Protein AF-A0A3C1Y3S7-F1 (afdb_monomer_lite)

Structure (mmCIF, N/CA/C/O backbone):
data_AF-A0A3C1Y3S7-F1
#
_entry.id   AF-A0A3C1Y3S7-F1
#
loop_
_atom_site.group_PDB
_atom_site.id
_atom_site.type_symbol
_atom_site.label_atom_id
_atom_site.label_alt_id
_atom_site.label_comp_id
_atom_site.label_asym_id
_atom_site.label_entity_id
_atom_site.label_s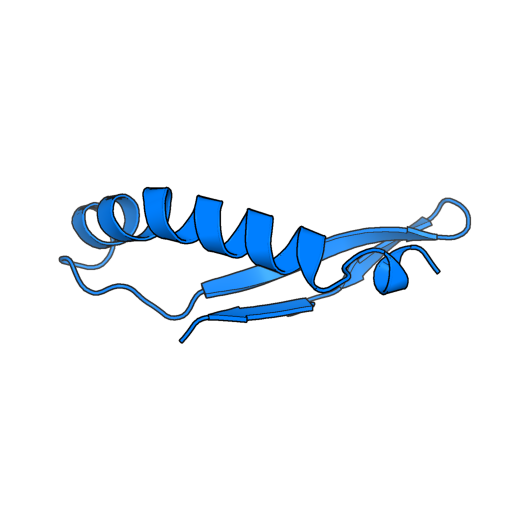eq_id
_atom_site.pdbx_PDB_ins_code
_atom_site.Cartn_x
_atom_site.Cartn_y
_atom_site.Cartn_z
_atom_site.occupancy
_atom_site.B_iso_or_equiv
_atom_site.auth_seq_id
_atom_site.auth_comp_id
_atom_site.auth_asym_id
_atom_site.auth_atom_id
_atom_site.pdbx_PDB_model_num
ATOM 1 N N . GLY A 1 1 ? 10.167 -6.726 -15.005 1.00 60.78 1 GLY A N 1
ATOM 2 C CA . GLY A 1 1 ? 9.241 -5.583 -15.030 1.00 60.78 1 GLY A CA 1
ATOM 3 C C . GLY A 1 1 ? 9.293 -4.829 -13.719 1.00 60.78 1 GLY A C 1
ATOM 4 O O . GLY A 1 1 ? 9.443 -5.449 -12.669 1.00 60.78 1 GLY A O 1
ATOM 5 N N . ALA A 1 2 ? 9.180 -3.503 -13.766 1.00 62.12 2 ALA A N 1
ATOM 6 C CA . ALA A 1 2 ? 9.296 -2.604 -12.610 1.00 62.12 2 ALA A CA 1
ATOM 7 C C . ALA A 1 2 ? 8.323 -2.933 -11.452 1.00 62.12 2 ALA A C 1
ATOM 9 O O . ALA A 1 2 ? 8.656 -2.721 -10.281 1.00 62.12 2 ALA A O 1
ATOM 10 N N . ALA A 1 3 ? 7.181 -3.556 -11.764 1.00 62.12 3 ALA A N 1
ATOM 11 C CA . ALA A 1 3 ? 6.223 -4.123 -10.811 1.00 62.12 3 ALA A CA 1
ATOM 12 C C . ALA A 1 3 ? 6.849 -5.135 -9.830 1.00 62.12 3 ALA A C 1
ATOM 14 O O . ALA A 1 3 ? 6.566 -5.105 -8.634 1.00 62.12 3 ALA A O 1
ATOM 15 N N . ALA A 1 4 ? 7.762 -5.986 -10.312 1.00 63.69 4 ALA A N 1
ATOM 16 C CA . ALA A 1 4 ? 8.435 -7.005 -9.502 1.00 63.69 4 ALA A CA 1
ATOM 17 C C . ALA A 1 4 ? 9.384 -6.402 -8.450 1.00 63.69 4 ALA A C 1
ATOM 19 O O . ALA A 1 4 ? 9.810 -7.087 -7.525 1.00 63.69 4 ALA A O 1
ATOM 20 N N . SER A 1 5 ? 9.705 -5.107 -8.565 1.00 70.62 5 SER A N 1
ATOM 21 C CA . SER A 1 5 ? 10.556 -4.409 -7.603 1.00 70.62 5 SER A CA 1
ATOM 22 C C . SER A 1 5 ? 9.827 -4.029 -6.309 1.00 70.62 5 SER A C 1
ATOM 24 O O . SER A 1 5 ? 10.489 -3.614 -5.356 1.00 70.62 5 SER A O 1
ATOM 26 N N . ILE A 1 6 ? 8.494 -4.161 -6.242 1.00 76.38 6 ILE A N 1
ATOM 27 C CA . ILE A 1 6 ? 7.689 -3.969 -5.021 1.00 76.38 6 ILE A CA 1
ATOM 28 C C . ILE A 1 6 ? 7.738 -5.258 -4.187 1.00 76.38 6 ILE A C 1
ATOM 30 O O . ILE A 1 6 ? 6.730 -5.892 -3.876 1.00 76.38 6 ILE A O 1
ATOM 34 N N . GLY A 1 7 ? 8.958 -5.675 -3.856 1.00 85.25 7 GLY A N 1
ATOM 35 C CA . GLY A 1 7 ? 9.209 -6.823 -2.997 1.00 85.25 7 GLY A CA 1
ATOM 36 C C . GLY A 1 7 ? 8.820 -6.553 -1.543 1.00 85.25 7 GLY A C 1
ATOM 37 O O . GLY A 1 7 ? 8.511 -5.421 -1.154 1.00 85.25 7 GLY A O 1
ATOM 38 N N . ARG A 1 8 ? 8.889 -7.604 -0.721 1.00 86.19 8 ARG A N 1
ATOM 39 C CA . ARG A 1 8 ? 8.480 -7.579 0.694 1.00 86.19 8 ARG A CA 1
ATOM 40 C C . ARG A 1 8 ? 9.130 -6.447 1.493 1.00 86.19 8 ARG A C 1
A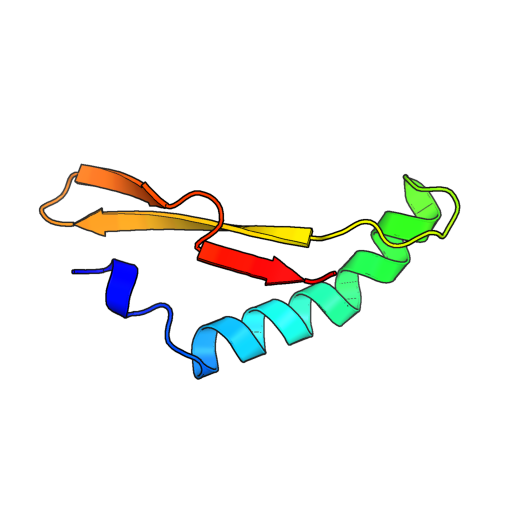TOM 42 O O . ARG A 1 8 ? 8.442 -5.797 2.270 1.00 86.19 8 ARG A O 1
ATOM 49 N N . ASP A 1 9 ? 10.401 -6.138 1.245 1.00 89.94 9 ASP A N 1
ATOM 50 C CA . ASP A 1 9 ? 11.108 -5.071 1.967 1.00 89.94 9 ASP A CA 1
ATOM 51 C C . ASP A 1 9 ? 10.554 -3.676 1.657 1.00 89.94 9 ASP A C 1
ATOM 53 O O . ASP A 1 9 ? 10.410 -2.838 2.552 1.00 89.94 9 ASP A O 1
ATOM 57 N N . LYS A 1 10 ? 10.190 -3.415 0.393 1.00 89.69 10 LYS A N 1
ATOM 58 C CA . LYS A 1 10 ? 9.547 -2.148 0.019 1.00 89.69 10 LYS A CA 1
ATOM 59 C C . LYS A 1 10 ? 8.145 -2.057 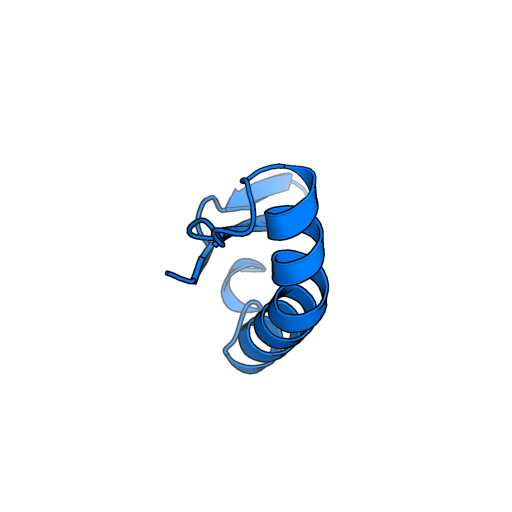0.612 1.00 89.69 10 LYS A C 1
ATOM 61 O O . LYS A 1 10 ? 7.793 -1.007 1.145 1.00 89.69 10 LYS A O 1
ATOM 66 N N . GLN A 1 11 ? 7.384 -3.152 0.582 1.00 93.12 11 GLN A N 1
ATOM 67 C CA . GLN A 1 11 ? 6.065 -3.209 1.217 1.00 93.12 11 GLN A CA 1
ATOM 68 C C . GLN A 1 11 ? 6.177 -2.934 2.722 1.00 93.12 11 GLN A C 1
ATOM 70 O O . GLN A 1 11 ? 5.495 -2.051 3.227 1.00 93.12 11 GLN A O 1
ATOM 75 N N . ALA A 1 12 ? 7.109 -3.581 3.428 1.00 93.25 12 ALA A N 1
ATOM 76 C CA . ALA A 1 12 ? 7.313 -3.386 4.863 1.00 93.25 12 ALA A CA 1
ATOM 77 C C . ALA A 1 12 ? 7.636 -1.927 5.226 1.00 93.25 12 ALA A C 1
ATOM 79 O O . ALA A 1 12 ? 7.131 -1.405 6.220 1.00 93.25 12 ALA A O 1
ATOM 80 N N . ARG A 1 13 ? 8.442 -1.234 4.412 1.00 94.19 13 ARG A N 1
ATOM 81 C CA . ARG A 1 13 ? 8.729 0.196 4.608 1.00 94.19 13 ARG A CA 1
ATOM 82 C C . ARG A 1 13 ? 7.487 1.069 4.431 1.00 94.19 13 ARG A C 1
ATOM 84 O O . ARG A 1 13 ? 7.269 1.968 5.238 1.00 94.19 13 ARG A O 1
ATOM 91 N N . LEU A 1 14 ? 6.676 0.795 3.411 1.00 94.56 14 LEU A N 1
ATOM 92 C CA . LEU A 1 14 ? 5.426 1.518 3.164 1.00 94.56 14 LEU A CA 1
ATOM 93 C C . LEU A 1 14 ? 4.395 1.262 4.270 1.00 94.56 14 LEU A C 1
ATOM 95 O O . LEU A 1 14 ? 3.760 2.205 4.729 1.00 94.56 14 LEU A O 1
ATOM 99 N N . VAL A 1 15 ? 4.295 0.026 4.763 1.00 94.12 15 VAL A N 1
ATOM 100 C CA . VAL A 1 15 ? 3.441 -0.329 5.906 1.00 94.12 15 VAL A CA 1
ATOM 101 C C . VAL A 1 15 ? 3.875 0.416 7.168 1.00 94.12 15 VAL A C 1
ATOM 103 O O . VAL A 1 15 ? 3.035 0.986 7.858 1.00 94.12 15 VAL A O 1
ATOM 106 N N . ARG A 1 16 ? 5.182 0.486 7.457 1.00 95.06 16 ARG A N 1
ATOM 107 C CA . ARG A 1 16 ? 5.701 1.263 8.599 1.00 95.06 16 ARG A CA 1
ATOM 108 C C . ARG A 1 16 ? 5.369 2.748 8.483 1.00 95.06 16 ARG A C 1
ATOM 110 O O . ARG A 1 16 ? 4.962 3.352 9.467 1.00 95.06 16 ARG A O 1
ATOM 117 N N . ALA A 1 17 ? 5.519 3.330 7.294 1.00 95.56 17 ALA A N 1
ATOM 118 C CA . ALA A 1 17 ? 5.133 4.719 7.065 1.00 95.56 17 ALA A CA 1
ATOM 119 C C . ALA A 1 17 ? 3.622 4.915 7.266 1.00 95.56 17 ALA A C 1
ATOM 121 O O . ALA A 1 17 ? 3.209 5.839 7.961 1.00 95.56 17 ALA A O 1
ATOM 122 N N . ALA A 1 18 ? 2.797 4.016 6.728 1.00 94.69 18 ALA A N 1
ATOM 123 C CA . ALA A 1 18 ? 1.351 4.067 6.900 1.00 94.69 18 ALA A CA 1
ATOM 124 C C . ALA A 1 18 ? 0.934 3.958 8.373 1.00 94.69 18 ALA A C 1
ATOM 126 O O . ALA A 1 18 ? 0.069 4.711 8.802 1.00 94.69 18 ALA A O 1
ATOM 127 N N . ALA A 1 19 ? 1.595 3.121 9.175 1.00 93.62 19 ALA A N 1
ATOM 128 C CA . ALA A 1 19 ? 1.326 3.010 10.609 1.00 93.62 19 ALA A CA 1
ATOM 129 C C . ALA A 1 19 ? 1.553 4.326 11.382 1.00 93.62 19 ALA A C 1
ATOM 131 O O . ALA A 1 19 ? 0.914 4.543 12.408 1.00 93.62 19 ALA A O 1
ATOM 132 N N . LEU A 1 20 ? 2.424 5.216 10.890 1.00 94.94 20 LEU A N 1
ATOM 133 C CA . LEU A 1 20 ? 2.648 6.537 11.489 1.00 94.94 20 LEU A CA 1
ATOM 134 C C . LEU A 1 20 ? 1.587 7.564 11.067 1.00 94.94 20 LEU A C 1
ATOM 136 O O . LEU A 1 20 ? 1.230 8.436 11.853 1.00 94.94 20 LEU A O 1
ATOM 140 N N . TRP A 1 21 ? 1.085 7.471 9.834 1.00 93.75 21 TRP A N 1
ATOM 141 C CA . TRP A 1 21 ? 0.193 8.480 9.253 1.00 93.75 21 TRP A CA 1
ATOM 142 C C . TRP A 1 21 ? -1.295 8.145 9.376 1.00 93.75 21 TRP A C 1
ATOM 144 O O . TRP A 1 21 ? -2.106 9.043 9.603 1.00 93.75 21 TRP A O 1
ATOM 154 N N . LEU A 1 22 ? -1.666 6.870 9.238 1.00 94.50 22 LEU A N 1
ATOM 155 C CA . LEU A 1 22 ? -3.060 6.424 9.245 1.00 94.50 22 LEU A CA 1
ATOM 156 C C . LEU A 1 22 ? -3.811 6.783 10.534 1.00 94.50 22 LEU A C 1
ATOM 158 O O . LEU A 1 22 ? -4.943 7.236 10.402 1.00 94.50 22 LEU A O 1
ATOM 162 N N . PRO A 1 23 ? -3.236 6.680 11.751 1.00 94.19 23 PRO A N 1
ATOM 163 C CA . PRO A 1 23 ? -3.956 7.068 12.965 1.00 94.19 23 PRO A CA 1
ATOM 164 C C . PRO A 1 23 ? -4.337 8.553 12.987 1.00 94.19 23 PRO A C 1
ATOM 166 O O . PRO A 1 23 ? -5.456 8.912 13.353 1.00 94.19 23 PRO A O 1
ATOM 169 N N . GLU A 1 24 ? -3.428 9.430 12.552 1.00 94.94 24 GLU A N 1
ATOM 170 C CA . GLU A 1 24 ? -3.695 10.870 12.532 1.00 94.94 24 GLU A CA 1
ATOM 171 C C . GLU A 1 24 ? -4.715 11.237 11.451 1.00 94.94 24 GLU A C 1
ATOM 173 O O . GLU A 1 24 ? -5.607 12.057 11.673 1.00 94.94 24 GLU A O 1
ATOM 178 N N . LEU A 1 25 ? -4.626 10.585 10.295 1.00 94.06 25 LEU A N 1
ATOM 179 C CA . LEU A 1 25 ? -5.616 10.696 9.231 1.00 94.06 25 LEU A CA 1
ATOM 180 C C . LEU A 1 25 ? -6.997 10.213 9.701 1.00 94.06 25 LEU A C 1
ATOM 182 O O . LEU A 1 25 ? -7.976 10.946 9.549 1.00 94.06 25 LEU A O 1
ATOM 186 N N . ALA A 1 26 ? -7.069 9.043 10.342 1.00 95.81 26 ALA A N 1
ATOM 187 C CA . ALA A 1 26 ? -8.283 8.461 10.913 1.00 95.81 26 ALA A CA 1
ATOM 188 C C . ALA A 1 26 ? -8.955 9.415 11.903 1.00 95.81 26 ALA A C 1
ATOM 190 O O . ALA A 1 26 ? -10.156 9.676 11.814 1.00 95.81 26 ALA A O 1
ATOM 191 N N . ARG A 1 27 ? -8.172 10.015 12.804 1.00 95.75 27 ARG A N 1
ATOM 192 C CA . ARG A 1 27 ? -8.661 11.001 13.773 1.00 95.75 27 ARG A CA 1
ATOM 193 C C . ARG A 1 27 ? -9.268 12.235 13.101 1.00 95.75 27 ARG A C 1
ATOM 195 O O . ARG A 1 27 ? -10.271 12.751 13.585 1.00 95.75 27 ARG A O 1
ATOM 202 N N . ARG A 1 28 ? -8.669 12.720 12.009 1.00 96.25 28 ARG A N 1
ATOM 203 C CA . ARG A 1 28 ? -9.107 13.944 11.317 1.00 96.25 28 ARG A CA 1
ATOM 204 C C . ARG A 1 28 ? -10.293 13.738 10.381 1.00 96.25 28 ARG A C 1
ATOM 206 O O . ARG A 1 28 ? -11.081 14.663 10.215 1.00 96.25 28 ARG A O 1
ATOM 213 N N . HIS A 1 29 ? -10.391 12.574 9.743 1.00 95.56 29 HIS A N 1
ATOM 214 C CA . HIS A 1 29 ? -11.291 12.388 8.600 1.00 95.56 29 HIS A CA 1
ATOM 215 C C . HIS A 1 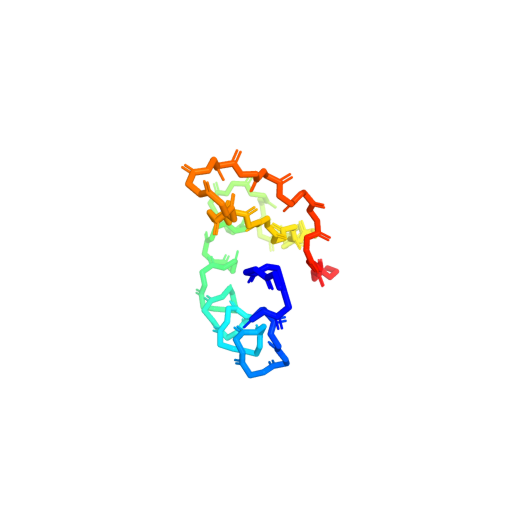29 ? -12.206 11.160 8.703 1.00 95.56 29 HIS A C 1
ATOM 217 O O . HIS A 1 29 ? -13.151 11.058 7.927 1.00 95.56 29 HIS A O 1
ATOM 223 N N . TRP A 1 30 ? -11.975 10.259 9.663 1.00 94.69 30 TRP A N 1
ATOM 224 C CA . TRP A 1 30 ? -12.753 9.024 9.845 1.00 94.69 30 TRP A CA 1
ATOM 225 C C . TRP A 1 30 ? -13.201 8.806 11.299 1.00 94.69 30 TRP A C 1
ATOM 227 O O . TRP A 1 30 ? -13.354 7.673 11.750 1.00 94.69 30 TRP A O 1
ATOM 237 N N . SER A 1 31 ? -13.404 9.884 12.064 1.00 94.38 31 SER A N 1
ATOM 238 C CA . SER A 1 31 ? -13.867 9.825 13.464 1.00 94.38 31 SER A CA 1
ATOM 239 C C . SER A 1 31 ? -13.028 8.906 14.367 1.00 94.38 31 SER A C 1
ATOM 241 O O . SER A 1 31 ? -13.541 8.308 15.309 1.00 94.38 31 SER A O 1
ATOM 243 N N . GLY A 1 32 ? -11.731 8.777 14.075 1.00 91.62 32 GLY A N 1
ATOM 244 C CA . GLY A 1 32 ? -10.806 7.918 14.817 1.00 91.62 32 GLY A CA 1
ATOM 245 C C . GLY A 1 32 ? -10.813 6.441 14.412 1.00 91.62 32 GLY A C 1
ATOM 246 O O . GLY A 1 32 ? -10.011 5.682 14.948 1.00 91.62 32 GLY A O 1
ATOM 247 N N . LEU A 1 33 ? -11.657 6.024 13.465 1.00 91.69 33 LEU A N 1
ATOM 248 C CA . LEU A 1 33 ? -11.650 4.667 12.918 1.00 91.69 33 LEU A CA 1
ATOM 249 C C . LEU A 1 33 ? -10.698 4.595 11.726 1.00 91.69 33 LEU A C 1
ATOM 251 O O . LEU A 1 33 ? -10.876 5.306 10.740 1.00 91.69 33 LEU A O 1
ATOM 255 N N . THR A 1 34 ? -9.683 3.737 11.803 1.00 89.81 34 THR A N 1
ATOM 256 C CA . THR A 1 34 ? -8.758 3.532 10.683 1.00 89.81 34 THR A CA 1
ATOM 257 C C . THR A 1 34 ? -9.452 2.721 9.584 1.00 89.81 34 THR A C 1
ATOM 259 O O . THR A 1 34 ? -9.846 1.587 9.853 1.00 89.81 34 THR A O 1
ATOM 262 N N . PRO A 1 35 ? -9.627 3.263 8.365 1.00 89.88 35 PRO A N 1
ATOM 263 C CA . PRO A 1 35 ? -10.181 2.504 7.250 1.00 89.88 35 PRO A CA 1
ATOM 264 C C . PRO A 1 35 ? -9.126 1.566 6.632 1.00 89.88 35 PRO A C 1
ATOM 266 O O . PRO A 1 35 ? -7.926 1.831 6.775 1.00 89.88 35 PRO A O 1
ATOM 269 N N . PRO A 1 36 ? -9.547 0.554 5.846 1.00 92.44 36 PRO A N 1
ATOM 270 C CA . PRO A 1 36 ? -8.629 -0.235 5.033 1.00 92.44 36 PRO A CA 1
ATOM 271 C C . PRO A 1 36 ? -7.802 0.659 4.105 1.00 92.44 36 PRO A C 1
ATOM 273 O O . PRO A 1 36 ? -8.332 1.567 3.455 1.00 92.44 36 PRO A O 1
ATOM 276 N N . ALA A 1 37 ? -6.503 0.383 3.999 1.00 93.88 37 ALA A N 1
ATOM 277 C CA 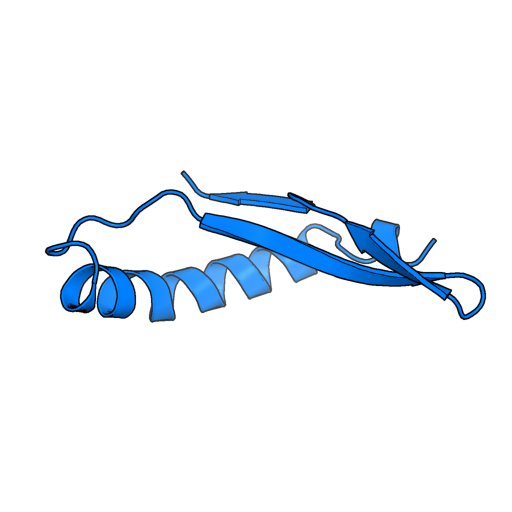. ALA A 1 37 ? -5.587 1.165 3.175 1.00 93.88 37 ALA A CA 1
ATOM 278 C C . ALA A 1 37 ? -5.153 0.380 1.931 1.00 93.88 37 ALA A C 1
ATOM 280 O O . ALA A 1 37 ? -4.569 -0.701 2.027 1.00 93.88 37 ALA A O 1
ATOM 281 N N . ARG A 1 38 ? -5.399 0.955 0.746 1.00 94.94 38 ARG A N 1
ATOM 282 C CA . ARG A 1 38 ? -4.921 0.434 -0.541 1.00 94.94 38 ARG A CA 1
ATOM 283 C C . ARG A 1 38 ? -3.610 1.101 -0.929 1.00 94.94 38 ARG A C 1
ATOM 285 O O . ARG A 1 38 ? -3.533 2.327 -0.972 1.00 94.94 38 ARG A O 1
ATOM 292 N N . PHE A 1 39 ? -2.618 0.300 -1.296 1.00 94.94 39 PHE A N 1
ATOM 293 C CA . PHE A 1 39 ? -1.351 0.790 -1.821 1.00 94.94 39 PHE A CA 1
ATOM 294 C C . PHE A 1 39 ? -1.305 0.551 -3.321 1.00 94.94 39 PHE A C 1
ATOM 296 O O . PHE A 1 39 ? -1.313 -0.586 -3.794 1.00 94.94 39 PHE A O 1
ATOM 303 N N . ASP A 1 40 ? -1.251 1.646 -4.062 1.00 94.88 40 ASP A N 1
ATOM 304 C CA . ASP A 1 40 ? -1.121 1.650 -5.508 1.00 94.88 40 ASP A CA 1
ATOM 305 C C . ASP A 1 40 ? 0.326 1.950 -5.907 1.00 94.88 40 ASP A C 1
ATOM 307 O O . ASP A 1 40 ? 1.070 2.591 -5.162 1.00 94.88 40 ASP A O 1
ATOM 311 N N . ALA A 1 41 ? 0.724 1.527 -7.104 1.00 92.12 41 ALA A N 1
ATOM 312 C CA . ALA A 1 41 ? 2.019 1.880 -7.665 1.00 92.12 41 ALA A CA 1
ATOM 313 C C . ALA A 1 41 ? 1.889 2.364 -9.103 1.00 92.12 41 ALA A C 1
ATOM 315 O O . ALA A 1 41 ? 1.231 1.733 -9.924 1.00 92.12 41 ALA A O 1
ATOM 316 N N . VAL A 1 42 ? 2.565 3.464 -9.416 1.00 92.44 42 VAL A N 1
ATOM 317 C CA . VAL A 1 42 ? 2.824 3.870 -10.795 1.00 92.44 42 VAL A CA 1
ATOM 318 C C . VAL A 1 42 ? 4.233 3.409 -11.123 1.00 92.44 42 VAL A C 1
ATOM 320 O O . VAL A 1 42 ? 5.194 3.822 -10.475 1.00 92.44 42 VAL A O 1
ATOM 323 N N . VAL A 1 43 ? 4.347 2.492 -12.075 1.00 90.94 43 VAL A N 1
ATOM 324 C CA . VAL A 1 43 ? 5.621 1.930 -12.519 1.00 90.94 43 VAL A CA 1
ATOM 325 C C . VAL A 1 43 ? 5.891 2.365 -13.947 1.00 90.94 43 VAL A C 1
ATOM 327 O O . VAL A 1 43 ? 4.962 2.493 -14.732 1.00 90.94 43 VAL A O 1
ATOM 330 N N . PHE A 1 44 ? 7.155 2.572 -14.285 1.00 89.19 44 PHE A N 1
ATOM 331 C CA . PHE A 1 44 ? 7.569 2.823 -15.659 1.00 89.19 44 PHE A CA 1
ATOM 332 C C . PHE A 1 44 ? 8.209 1.544 -16.186 1.00 89.19 44 PHE A C 1
ATOM 334 O O . PHE A 1 44 ? 9.193 1.070 -15.613 1.00 89.19 44 PHE A O 1
ATOM 341 N N . ASP A 1 45 ? 7.629 0.958 -17.228 1.00 82.44 45 ASP A N 1
ATOM 342 C CA . ASP A 1 45 ? 8.180 -0.210 -17.918 1.00 82.44 45 ASP A CA 1
ATOM 343 C C . ASP A 1 45 ? 8.212 0.098 -19.415 1.00 82.44 45 ASP A C 1
ATOM 345 O O . ASP A 1 45 ? 7.232 0.592 -19.962 1.00 82.44 45 ASP A O 1
ATOM 349 N N . GLY A 1 46 ? 9.363 -0.083 -20.063 1.00 82.81 46 GLY A N 1
ATOM 350 C CA . GLY A 1 46 ? 9.538 0.311 -21.468 1.00 82.81 46 GLY A CA 1
ATOM 351 C C . GLY A 1 46 ? 9.394 1.815 -21.766 1.00 82.81 46 GLY A C 1
ATOM 352 O O . GLY A 1 46 ? 9.327 2.184 -22.929 1.00 82.81 46 GLY A O 1
ATOM 353 N N . GLY A 1 47 ? 9.373 2.679 -20.743 1.00 85.81 47 GLY A N 1
ATOM 354 C CA . GLY A 1 47 ? 9.195 4.133 -20.885 1.00 85.81 47 GLY A CA 1
ATOM 355 C C . GLY A 1 47 ? 7.761 4.620 -20.662 1.00 85.81 47 GLY A C 1
ATOM 356 O O . GLY A 1 47 ? 7.566 5.811 -20.426 1.00 85.81 47 GLY A O 1
ATOM 357 N N . ASP A 1 48 ? 6.787 3.711 -20.623 1.00 88.88 48 ASP A N 1
ATOM 358 C CA . ASP A 1 48 ? 5.386 4.054 -20.410 1.00 88.88 48 ASP A CA 1
ATOM 359 C C . ASP A 1 48 ? 4.988 3.929 -18.931 1.00 88.88 48 ASP A C 1
ATOM 361 O O . ASP A 1 48 ? 5.354 2.952 -18.261 1.00 88.88 48 ASP A O 1
ATOM 365 N N . PRO A 1 49 ? 4.226 4.896 -18.386 1.00 92.56 49 PRO A N 1
ATOM 366 C CA . PRO A 1 49 ? 3.658 4.770 -17.055 1.00 92.56 49 PRO A CA 1
ATOM 367 C C . PRO A 1 49 ? 2.518 3.742 -17.050 1.00 92.56 49 PRO A C 1
ATOM 369 O O . PRO A 1 49 ? 1.545 3.849 -17.794 1.00 92.56 49 PRO A O 1
ATOM 372 N N . ALA A 1 50 ? 2.589 2.789 -16.127 1.00 90.88 50 ALA A N 1
ATOM 373 C CA . ALA A 1 50 ? 1.544 1.820 -15.840 1.00 90.88 50 ALA A CA 1
ATOM 374 C C . ALA A 1 50 ? 1.087 1.950 -14.384 1.00 90.88 50 ALA A C 1
ATOM 376 O O . ALA A 1 50 ? 1.894 1.949 -13.452 1.00 90.88 50 ALA A O 1
ATOM 377 N N . TRP A 1 51 ? -0.228 2.028 -14.174 1.00 93.25 51 TRP A N 1
ATOM 378 C CA . TRP A 1 51 ? -0.815 2.083 -12.838 1.00 93.25 51 TRP A CA 1
ATOM 379 C C . TRP A 1 51 ? -1.226 0.689 -12.360 1.00 93.25 51 TRP A C 1
ATOM 381 O O . TRP A 1 51 ? -2.223 0.115 -12.798 1.00 93.25 51 TRP A O 1
ATOM 391 N N . LEU A 1 52 ? -0.471 0.165 -11.403 1.00 91.31 52 LEU A N 1
ATOM 392 C CA . LEU A 1 52 ? -0.792 -1.035 -10.646 1.00 91.31 52 LEU A CA 1
ATOM 393 C C . LEU A 1 52 ? -1.688 -0.654 -9.469 1.00 91.31 52 LEU A C 1
ATOM 395 O O . LEU A 1 52 ? -1.222 -0.195 -8.422 1.00 91.31 52 LEU A O 1
ATOM 399 N N . ARG A 1 53 ? -2.995 -0.820 -9.659 1.00 94.12 53 ARG A N 1
ATOM 400 C CA . ARG A 1 53 ? -3.988 -0.599 -8.605 1.00 94.12 53 ARG A CA 1
ATOM 401 C C . ARG A 1 53 ? -4.009 -1.781 -7.644 1.00 94.12 53 ARG A C 1
ATOM 403 O O . ARG A 1 53 ? -4.107 -2.921 -8.083 1.00 94.12 53 ARG A O 1
ATOM 410 N N . GLY A 1 54 ? -3.955 -1.502 -6.347 1.00 92.31 54 GLY A N 1
ATOM 411 C CA . GLY A 1 54 ? -3.984 -2.511 -5.296 1.00 92.31 54 GLY A CA 1
ATOM 412 C C . GLY A 1 54 ? -2.767 -3.426 -5.317 1.00 92.31 54 GLY A C 1
ATOM 413 O O . GLY A 1 54 ? -2.925 -4.638 -5.200 1.00 92.31 54 GLY A O 1
ATOM 414 N N . ALA A 1 55 ? -1.567 -2.855 -5.456 1.00 92.50 55 ALA A N 1
ATOM 415 C CA . ALA A 1 55 ? -0.316 -3.605 -5.369 1.00 92.50 55 ALA A CA 1
ATOM 416 C C . ALA A 1 55 ? -0.222 -4.398 -4.052 1.00 92.50 55 ALA A C 1
ATOM 418 O O . ALA A 1 55 ? 0.320 -5.501 -4.042 1.00 92.50 55 ALA A O 1
ATOM 419 N N . PHE A 1 56 ? -0.768 -3.848 -2.961 1.00 92.44 56 PHE A N 1
ATOM 420 C CA . PHE A 1 56 ? -1.097 -4.564 -1.724 1.00 92.44 56 PHE A CA 1
ATOM 421 C C . PHE A 1 56 ? -2.072 -3.740 -0.860 1.00 92.44 56 PHE A C 1
ATOM 423 O O . PHE A 1 56 ? -2.417 -2.603 -1.198 1.00 92.44 56 PHE A O 1
ATOM 430 N N . TRP A 1 57 ? -2.531 -4.327 0.248 1.00 93.75 57 TRP A N 1
ATOM 431 C CA . TRP A 1 57 ? -3.575 -3.767 1.108 1.00 93.75 57 TRP A CA 1
ATOM 432 C C . TRP A 1 57 ? -3.249 -3.971 2.588 1.00 93.75 57 TRP A C 1
ATOM 434 O O . TRP A 1 57 ? -2.589 -4.947 2.951 1.00 93.75 57 TRP A O 1
ATOM 444 N N . LEU A 1 58 ? -3.746 -3.065 3.428 1.00 91.56 58 LEU A N 1
ATOM 445 C CA . LEU A 1 58 ? -3.866 -3.242 4.872 1.00 91.56 58 LEU A CA 1
ATOM 446 C C . LEU A 1 58 ? -5.355 -3.253 5.252 1.00 91.56 58 LEU A C 1
ATOM 448 O O . LEU A 1 58 ? -6.109 -2.466 4.667 1.00 91.56 58 LEU A O 1
ATOM 452 N N . PRO A 1 59 ? -5.771 -4.139 6.174 1.00 83.12 59 PRO A N 1
ATOM 453 C CA . PRO A 1 59 ? -7.129 -4.149 6.705 1.00 83.12 59 PRO A CA 1
ATOM 454 C C . PRO A 1 59 ? -7.425 -2.907 7.550 1.00 83.12 59 PRO A C 1
ATOM 456 O O . PRO A 1 59 ? -6.470 -2.334 8.126 1.00 83.12 59 PRO A O 1
#

Radius of gyration: 13.64 Å; chains: 1; bounding box: 25×22×36 Å

pLDDT: mean 89.5, std 8.74, range [60.78, 96.25]

Secondary structure (DSSP, 8-state):
-GGGG--HHHHHHHHHHHHHHHHHHHHHHSTTPPPPEEEEEEEEETTEEEEEEEEEEE-

Sequence (59 aa):
GAAASIGRDKQARLVRAAALWLPELAR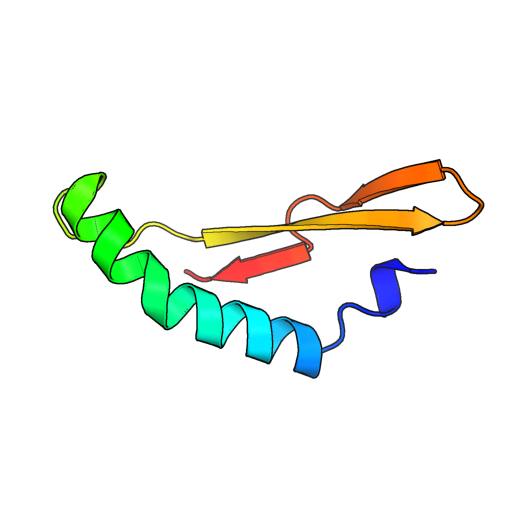RHWSGLTPPARFDAVVFDGGDPAWLRGAFWLP

Foldseek 3Di:
DQLVVCDPVVVVVVVVVCVVVQQVVCVVPVVRDRDKDADKDFGADPNDTDIRTRSDIDD